Protein AF-E3LJN4-F1 (afdb_monomer_lite)

Secondary structure (DSSP, 8-state):
-PPPP-PPB--SEEEEEE--HHHHHHHHHTBPTTT--EEEEEESSTT-TTHHHHHHHHHTSHHHHH-SEEEEESPPPBPGGGGGGGTT-SEEEEEES---HHHHHHHHHHHTT-TT--EEEEEESSPPPHHHHHTTS---S---SSEEEEE-SSTTEEEEEEEETTEEEEEEEE--

InterPro domains:
  IPR002900 Domain of unknown function DUF38/FTH, Caenorhabditis species [PF01827] (6-139)

Structure (mmCIF, N/CA/C/O backbone):
data_AF-E3LJN4-F1
#
_entry.id   AF-E3LJN4-F1
#
loop_
_atom_site.group_PDB
_atom_site.id
_atom_site.type_symbol
_atom_site.label_atom_id
_atom_site.label_alt_id
_atom_site.label_comp_id
_atom_site.label_asym_id
_atom_site.label_entity_id
_atom_site.label_seq_id
_atom_site.pdbx_PDB_ins_code
_atom_site.Cartn_x
_atom_site.Cartn_y
_atom_site.Cartn_z
_atom_site.occupancy
_atom_site.B_iso_or_equiv
_atom_site.auth_seq_id
_atom_site.auth_comp_id
_atom_site.auth_asym_id
_atom_site.auth_atom_id
_atom_site.pdbx_PDB_model_num
ATOM 1 N N . MET A 1 1 ? -36.719 8.537 16.777 1.00 40.94 1 MET A N 1
ATOM 2 C CA . MET A 1 1 ? -35.728 7.707 16.064 1.00 40.94 1 MET A CA 1
ATOM 3 C C . MET A 1 1 ? -34.562 7.584 17.008 1.00 40.94 1 MET A C 1
ATOM 5 O O . MET A 1 1 ? -33.854 8.565 17.189 1.00 40.94 1 MET A O 1
ATOM 9 N N . ASP A 1 2 ? -34.443 6.446 17.679 1.00 43.78 2 ASP A N 1
ATOM 10 C CA . ASP A 1 2 ? -33.325 6.214 18.584 1.00 43.78 2 ASP A CA 1
ATOM 11 C C . ASP A 1 2 ? -32.078 5.972 17.736 1.00 43.78 2 ASP A C 1
ATOM 13 O O . ASP A 1 2 ? -32.036 5.057 16.912 1.00 43.78 2 ASP A O 1
ATOM 17 N N . SER A 1 3 ? -31.090 6.855 17.870 1.00 54.53 3 SER A N 1
ATOM 18 C CA . SER A 1 3 ? -29.772 6.657 17.282 1.00 54.53 3 SER A CA 1
ATOM 19 C C . SER A 1 3 ? -29.171 5.395 17.892 1.00 54.53 3 SER A C 1
ATOM 21 O O . SER A 1 3 ? -29.062 5.300 19.116 1.00 54.53 3 SER A O 1
ATOM 23 N N . PHE A 1 4 ? -28.774 4.431 17.059 1.00 51.59 4 PHE A N 1
ATOM 24 C CA . PHE A 1 4 ? -27.947 3.321 17.524 1.00 51.59 4 PHE A CA 1
ATOM 25 C C . PHE A 1 4 ? -26.726 3.886 18.264 1.00 51.59 4 PHE A C 1
ATOM 27 O O . PHE A 1 4 ? -26.166 4.883 17.797 1.00 51.59 4 PHE A O 1
ATOM 34 N N . PRO A 1 5 ? -26.313 3.293 19.399 1.00 56.28 5 PRO A N 1
ATOM 35 C CA . PRO A 1 5 ? -25.131 3.757 20.102 1.00 56.28 5 PRO A CA 1
ATOM 36 C C . PRO A 1 5 ? -23.945 3.737 19.140 1.00 56.28 5 PRO A C 1
ATOM 38 O O . PRO A 1 5 ? -23.740 2.769 18.401 1.00 56.28 5 PRO A O 1
ATOM 41 N N . GLU A 1 6 ? -23.196 4.833 19.136 1.00 71.25 6 GLU A N 1
ATOM 42 C CA . GLU A 1 6 ? -21.993 4.988 18.335 1.00 71.25 6 GLU A CA 1
ATOM 43 C C . GLU A 1 6 ? -20.914 4.075 18.933 1.00 71.25 6 GLU A C 1
ATOM 45 O O . GLU A 1 6 ? -20.142 4.461 19.806 1.00 71.25 6 GLU A O 1
ATOM 50 N N . PHE A 1 7 ? -20.930 2.800 18.549 1.00 79.38 7 PHE A N 1
ATOM 51 C CA . PHE A 1 7 ? -19.909 1.857 18.973 1.00 79.38 7 PHE A CA 1
ATOM 52 C C . PHE A 1 7 ? -18.681 2.030 18.085 1.00 79.38 7 PHE A C 1
ATOM 54 O O . PHE A 1 7 ? -18.787 2.143 16.859 1.00 79.38 7 PHE A O 1
ATOM 61 N N . LYS A 1 8 ? -17.507 2.034 18.712 1.00 89.38 8 LYS A N 1
ATOM 62 C CA . LYS A 1 8 ? -16.242 1.944 17.997 1.00 89.38 8 LYS A CA 1
ATOM 63 C C . LYS A 1 8 ? -15.737 0.508 18.010 1.00 89.38 8 LYS A C 1
ATOM 65 O O . LYS A 1 8 ? -15.927 -0.231 18.974 1.00 89.38 8 LYS A O 1
ATOM 70 N N . ILE A 1 9 ? -15.142 0.100 16.897 1.00 94.25 9 ILE A N 1
ATOM 71 C CA . ILE A 1 9 ? -14.548 -1.224 16.737 1.00 94.25 9 ILE A CA 1
ATOM 72 C C . ILE A 1 9 ? -13.088 -1.132 17.179 1.00 94.25 9 ILE A C 1
ATOM 74 O O . ILE A 1 9 ? -12.304 -0.404 16.571 1.00 94.25 9 ILE A O 1
ATOM 78 N N . HIS A 1 10 ? -12.726 -1.890 18.210 1.00 95.38 10 HIS A N 1
ATOM 79 C CA . HIS A 1 10 ? -11.348 -2.038 18.665 1.00 95.38 10 HIS A CA 1
ATOM 80 C C . HIS A 1 10 ? -10.755 -3.324 18.080 1.00 95.38 10 HIS A C 1
ATOM 82 O O . HIS A 1 10 ? -10.944 -4.413 18.627 1.00 95.38 10 HIS A O 1
ATOM 88 N N . ALA A 1 11 ? -10.097 -3.223 16.925 1.00 96.56 11 ALA A N 1
ATOM 89 C CA . ALA A 1 11 ? -9.461 -4.367 16.279 1.00 96.56 11 ALA A CA 1
ATOM 90 C C . ALA A 1 11 ? -8.337 -3.941 15.329 1.00 96.56 11 ALA A C 1
ATOM 92 O O . ALA A 1 11 ? -8.439 -2.940 14.626 1.00 96.56 11 ALA A O 1
ATOM 93 N N . GLU A 1 12 ? -7.290 -4.764 15.250 1.00 97.44 12 GLU A N 1
ATOM 94 C CA . GLU A 1 12 ? -6.093 -4.453 14.459 1.00 97.44 12 GLU A CA 1
ATOM 95 C C . GLU A 1 12 ? -6.194 -4.801 12.978 1.00 97.44 12 GLU A C 1
ATOM 97 O O . GLU A 1 12 ? -5.410 -4.319 12.155 1.00 97.44 12 GLU A O 1
ATOM 102 N N . ARG A 1 13 ? -7.145 -5.666 12.625 1.00 98.00 13 ARG A N 1
ATOM 103 C CA . ARG A 1 13 ? -7.252 -6.234 11.287 1.00 98.00 13 ARG A CA 1
ATOM 104 C C . ARG A 1 13 ? -8.689 -6.228 10.806 1.00 98.00 13 ARG A C 1
ATOM 106 O O . ARG A 1 13 ? -9.573 -6.774 11.461 1.00 98.00 13 ARG A O 1
ATOM 113 N N . LEU A 1 14 ? -8.875 -5.718 9.594 1.00 97.12 14 LEU A N 1
ATOM 114 C CA . LEU A 1 14 ? -10.126 -5.785 8.855 1.00 97.12 14 LEU A CA 1
ATOM 115 C C . LEU A 1 14 ? -9.940 -6.624 7.591 1.00 97.12 14 LEU A C 1
ATOM 117 O O . LEU A 1 14 ? -9.035 -6.380 6.793 1.00 97.12 14 LEU A O 1
ATOM 121 N N . VAL A 1 15 ? -10.847 -7.577 7.384 1.00 96.50 15 VAL A N 1
ATOM 122 C CA . VAL A 1 15 ? -11.034 -8.261 6.102 1.00 96.50 15 VAL A CA 1
ATOM 123 C C . VAL A 1 15 ? -12.435 -7.938 5.610 1.00 96.50 15 VAL A C 1
ATOM 125 O O . VAL A 1 15 ? -13.414 -8.315 6.251 1.00 96.50 15 VAL A O 1
ATOM 128 N N . LEU A 1 16 ? -12.534 -7.232 4.486 1.00 93.31 16 LEU A N 1
ATOM 129 C CA . LEU A 1 16 ? -13.801 -6.716 3.980 1.00 93.31 16 LEU A CA 1
ATOM 130 C C . LEU A 1 16 ? -14.031 -7.133 2.529 1.00 93.31 16 LEU A C 1
ATOM 132 O O . LEU A 1 16 ? -13.213 -6.868 1.646 1.00 93.31 16 LEU A O 1
ATOM 136 N N . LEU A 1 17 ? -15.186 -7.752 2.281 1.00 91.69 17 LEU A N 1
ATOM 137 C CA . LEU A 1 17 ? -15.723 -7.922 0.937 1.00 91.69 17 LEU A CA 1
ATOM 138 C C . LEU A 1 17 ? -16.480 -6.649 0.547 1.00 91.69 17 LEU A C 1
ATOM 140 O O . LEU A 1 17 ? -17.597 -6.418 1.003 1.00 91.69 17 LEU A O 1
ATOM 144 N N . VAL A 1 18 ? -15.868 -5.840 -0.306 1.00 89.12 18 VAL A N 1
ATOM 145 C CA . VAL A 1 18 ? -16.395 -4.555 -0.766 1.00 89.12 18 VAL A CA 1
ATOM 146 C C . VAL A 1 18 ? -17.482 -4.794 -1.810 1.00 89.12 18 VAL A C 1
ATOM 148 O O . VAL A 1 18 ? -17.213 -5.345 -2.880 1.00 89.12 18 VAL A O 1
ATOM 151 N N . ARG A 1 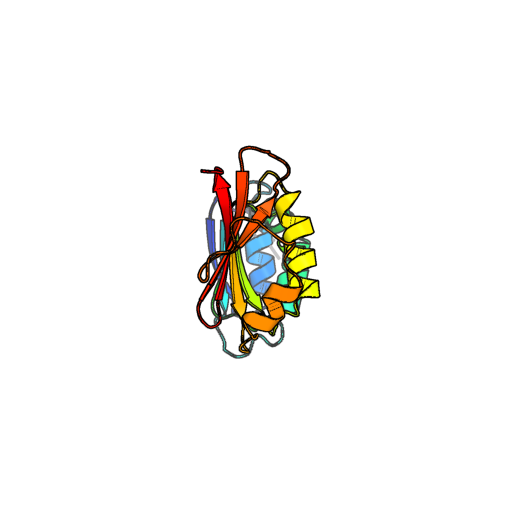19 ? -18.712 -4.376 -1.498 1.00 84.38 19 ARG A N 1
ATOM 152 C CA . ARG A 1 19 ? -19.876 -4.466 -2.399 1.00 84.38 19 ARG A CA 1
ATOM 153 C C . ARG A 1 19 ? -20.327 -3.101 -2.905 1.00 84.38 19 ARG A C 1
ATOM 155 O O . ARG A 1 19 ? -20.668 -2.977 -4.077 1.00 84.38 19 ARG A O 1
ATOM 162 N N . ASP A 1 20 ? -20.262 -2.093 -2.047 1.00 85.62 20 ASP A N 1
ATOM 163 C CA . ASP A 1 20 ? -20.605 -0.707 -2.345 1.00 85.62 20 ASP A CA 1
ATOM 164 C C . ASP A 1 20 ? -19.670 0.261 -1.604 1.00 85.62 20 ASP A C 1
ATOM 166 O O . ASP A 1 20 ? -18.996 -0.105 -0.636 1.00 85.62 20 ASP A O 1
ATOM 170 N N . LEU A 1 21 ? -19.597 1.491 -2.113 1.00 86.44 21 LEU A N 1
ATOM 171 C CA . LEU A 1 21 ? -18.707 2.540 -1.621 1.00 86.44 21 LEU A CA 1
ATOM 172 C C . LEU A 1 21 ? -19.075 2.971 -0.195 1.00 86.44 21 LEU A C 1
ATOM 174 O O . LEU A 1 21 ? -18.220 2.960 0.687 1.00 86.44 21 LEU A O 1
ATOM 178 N N . GLU A 1 22 ? -20.336 3.347 0.010 1.00 87.94 22 GLU A N 1
ATOM 179 C CA . GLU A 1 22 ? -20.811 4.014 1.226 1.00 87.94 22 GLU A CA 1
ATOM 180 C C . GLU A 1 22 ? -20.686 3.106 2.446 1.00 87.94 22 GLU A C 1
ATOM 182 O O . GLU A 1 22 ? -20.053 3.484 3.431 1.00 87.94 22 GLU A O 1
ATOM 187 N N . THR A 1 23 ? -21.177 1.869 2.349 1.00 89.12 23 THR A N 1
ATOM 188 C CA . THR A 1 23 ? -21.093 0.888 3.437 1.00 89.12 23 THR A CA 1
ATOM 189 C C . THR A 1 23 ? -19.643 0.543 3.753 1.00 89.12 23 THR A C 1
ATOM 191 O O . THR A 1 23 ? -19.281 0.383 4.914 1.00 89.12 23 THR A O 1
ATOM 194 N N . SER A 1 24 ? -18.778 0.449 2.739 1.00 90.38 24 SER A N 1
ATOM 195 C CA . SER A 1 24 ? -17.368 0.112 2.968 1.00 90.38 24 SER A CA 1
ATOM 196 C C . SER A 1 24 ? -16.624 1.229 3.698 1.00 90.38 24 SER A C 1
ATOM 198 O O . SER A 1 24 ? -15.821 0.947 4.586 1.00 90.38 24 SER A O 1
ATOM 200 N N . VAL A 1 25 ? -16.899 2.489 3.349 1.00 91.81 25 VAL A N 1
ATOM 201 C CA . VAL A 1 25 ? -16.336 3.654 4.045 1.00 91.81 25 VAL A CA 1
ATOM 202 C C . VAL A 1 25 ? -16.884 3.748 5.471 1.00 91.81 25 VAL A C 1
ATOM 204 O O . VAL A 1 25 ? -16.100 3.965 6.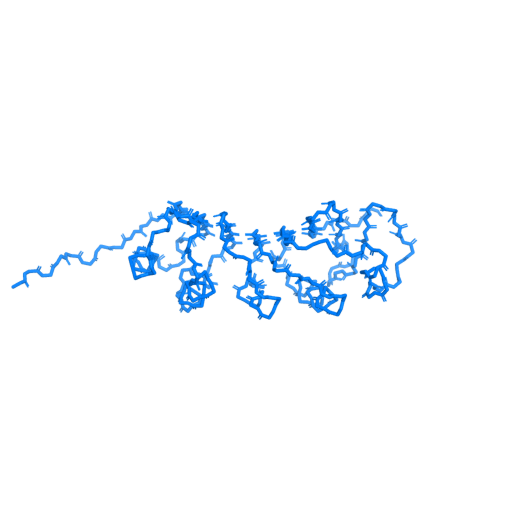392 1.00 91.81 25 VAL A O 1
ATOM 207 N N . ASP A 1 26 ? -18.187 3.521 5.671 1.00 92.25 26 ASP A N 1
ATOM 208 C CA . ASP A 1 26 ? -18.817 3.505 6.999 1.00 92.25 26 ASP A CA 1
ATOM 209 C C . ASP A 1 26 ? -18.228 2.413 7.907 1.00 92.25 26 ASP A C 1
ATOM 211 O O . ASP A 1 26 ? -17.891 2.662 9.060 1.00 92.25 26 ASP A O 1
ATOM 215 N N . VAL A 1 27 ? -18.020 1.201 7.385 1.00 93.06 27 VAL A N 1
ATOM 216 C CA . VAL A 1 27 ? -17.403 0.113 8.158 1.00 93.06 27 VAL A CA 1
ATOM 217 C C . VAL A 1 27 ? -15.987 0.480 8.601 1.00 93.06 27 VAL A C 1
ATOM 219 O O . VAL A 1 27 ? -15.638 0.248 9.757 1.00 93.06 27 VAL A O 1
ATOM 222 N N . VAL A 1 28 ? -15.172 1.058 7.713 1.00 94.00 28 VAL A N 1
ATOM 223 C CA . VAL A 1 28 ? -13.795 1.451 8.051 1.00 94.00 28 VAL A CA 1
ATOM 224 C C . VAL A 1 28 ? -13.782 2.588 9.078 1.00 94.00 28 VAL A C 1
ATOM 226 O O . VAL A 1 28 ? -13.019 2.523 10.037 1.00 94.00 28 VAL A O 1
ATOM 229 N N . SER A 1 29 ? -14.650 3.595 8.943 1.00 93.00 29 SER A N 1
ATOM 230 C CA . SER A 1 29 ? -14.677 4.766 9.837 1.00 93.00 29 SER A CA 1
ATOM 231 C C . SER A 1 29 ? -15.147 4.456 11.268 1.00 93.00 29 SER A C 1
ATOM 233 O O . SER A 1 29 ? -14.887 5.228 12.199 1.00 93.00 29 SER A O 1
ATOM 235 N N . ARG A 1 30 ? -15.809 3.310 11.476 1.00 93.69 30 ARG A N 1
ATOM 236 C CA . ARG A 1 30 ? -16.228 2.827 12.802 1.00 93.69 30 ARG A CA 1
ATOM 237 C C . ARG A 1 30 ? -15.085 2.281 13.653 1.00 93.69 30 ARG A C 1
ATOM 239 O O . ARG A 1 30 ? -15.278 2.109 14.854 1.00 93.69 30 ARG A O 1
ATOM 246 N N . PHE A 1 31 ? -13.910 2.016 13.087 1.00 95.44 31 PHE A N 1
ATOM 247 C CA . PHE A 1 31 ? -12.762 1.586 13.886 1.00 95.44 31 PHE A CA 1
ATOM 248 C C . PHE A 1 31 ? -12.229 2.733 14.743 1.00 95.44 31 PHE A C 1
ATOM 250 O O . PHE A 1 31 ? -12.215 3.893 14.326 1.00 95.44 31 PHE A O 1
ATOM 257 N N . GLU A 1 32 ? -11.762 2.415 15.946 1.00 94.50 32 GLU A N 1
ATOM 258 C CA . GLU A 1 32 ? -11.022 3.373 16.764 1.00 94.50 32 GLU A CA 1
ATOM 259 C C . GLU A 1 32 ? -9.754 3.817 16.024 1.00 94.50 32 GLU A C 1
ATOM 261 O O . GLU A 1 32 ? -9.019 2.995 15.464 1.00 94.50 32 GLU A O 1
ATOM 266 N N . SER A 1 33 ? -9.499 5.125 16.004 1.00 92.06 33 SER A N 1
ATOM 267 C CA . SER A 1 33 ? -8.311 5.680 15.353 1.00 92.06 33 SER A CA 1
ATOM 268 C C . SER A 1 33 ? -7.042 5.094 15.981 1.00 92.06 33 SER A C 1
ATOM 270 O O . SER A 1 33 ? -6.950 4.967 17.200 1.00 92.06 33 SER A O 1
ATOM 272 N N . GLY A 1 34 ? -6.085 4.691 15.146 1.00 92.06 34 GLY A N 1
ATOM 273 C CA . GLY A 1 34 ? -4.826 4.082 15.585 1.00 92.06 34 GLY A CA 1
ATOM 274 C C . GLY A 1 34 ? -4.909 2.610 15.995 1.00 92.06 34 GLY A C 1
ATOM 275 O O . GLY A 1 34 ? -3.877 2.030 16.307 1.00 92.06 34 GLY A O 1
ATOM 276 N N . THR A 1 35 ? -6.089 1.983 15.974 1.00 95.38 35 THR A N 1
ATOM 277 C CA . THR A 1 35 ? -6.194 0.538 16.250 1.00 95.38 35 THR A CA 1
ATOM 278 C C . THR A 1 35 ? -6.061 -0.298 14.989 1.00 95.38 35 THR A C 1
ATOM 280 O O . THR A 1 35 ? -5.413 -1.336 15.021 1.00 95.38 35 THR A O 1
ATOM 283 N N . LEU A 1 36 ? -6.632 0.150 13.865 1.00 96.88 36 LEU A N 1
ATOM 284 C CA . LEU A 1 36 ? -6.652 -0.607 12.616 1.00 96.88 36 LEU A CA 1
ATOM 285 C C . LEU A 1 36 ? -5.313 -0.504 11.870 1.00 96.88 36 LEU A C 1
ATOM 287 O O . LEU A 1 36 ? -5.070 0.448 11.135 1.00 96.88 36 LEU A O 1
ATOM 291 N N . HIS A 1 37 ? -4.471 -1.526 12.004 1.00 97.44 37 HIS A N 1
ATOM 292 C CA . HIS A 1 37 ? -3.155 -1.584 11.362 1.00 97.44 37 HIS A CA 1
ATOM 293 C C . HIS A 1 37 ? -3.193 -2.214 9.963 1.00 97.44 37 HIS A C 1
ATOM 295 O O . HIS A 1 37 ? -2.381 -1.874 9.102 1.00 97.44 37 HIS A O 1
ATOM 301 N N . SER A 1 38 ? -4.105 -3.167 9.733 1.00 98.19 38 SER A N 1
ATOM 302 C CA . SER A 1 38 ? -4.123 -3.998 8.523 1.00 98.19 38 SER A CA 1
ATOM 303 C C . SER A 1 38 ? -5.485 -4.044 7.837 1.00 98.19 38 SER A C 1
ATOM 305 O O . SER A 1 38 ? -6.458 -4.546 8.406 1.00 98.19 38 SER A O 1
ATOM 307 N N . LEU A 1 39 ? -5.531 -3.624 6.569 1.00 97.56 39 LEU A N 1
ATOM 308 C CA . LEU A 1 39 ? -6.736 -3.659 5.740 1.00 97.56 39 LEU A CA 1
ATOM 309 C C . LEU A 1 39 ? -6.585 -4.644 4.576 1.00 97.56 39 LEU A C 1
ATOM 311 O O . LEU A 1 39 ? -5.724 -4.497 3.708 1.00 97.56 39 LEU A O 1
ATOM 315 N N . TYR A 1 40 ? -7.484 -5.623 4.519 1.00 96.81 40 TYR A N 1
ATOM 316 C CA . TYR A 1 40 ? -7.621 -6.560 3.408 1.00 96.81 40 TYR A CA 1
ATOM 317 C C . TYR A 1 40 ? -8.956 -6.306 2.726 1.00 96.81 40 TYR A C 1
ATOM 319 O O . TYR A 1 40 ? -10.007 -6.730 3.209 1.00 96.81 40 TYR A O 1
ATOM 327 N N . LEU A 1 41 ? -8.921 -5.610 1.596 1.00 94.19 41 LEU A N 1
ATOM 328 C CA . LEU A 1 41 ? -10.121 -5.263 0.850 1.00 94.19 41 LEU A CA 1
ATOM 329 C C . LEU A 1 41 ? -10.212 -6.172 -0.367 1.00 94.19 41 LEU A C 1
ATOM 331 O O . LEU A 1 41 ? -9.310 -6.205 -1.205 1.00 94.19 41 LEU A O 1
ATOM 335 N N . ARG A 1 42 ? -11.315 -6.907 -0.486 1.00 91.19 42 ARG A N 1
ATOM 336 C CA . ARG A 1 42 ? -11.604 -7.748 -1.647 1.00 91.19 42 ARG A CA 1
ATOM 337 C C . ARG A 1 42 ? -12.788 -7.185 -2.410 1.00 91.19 42 ARG A C 1
ATOM 339 O O . ARG A 1 42 ? -13.851 -7.011 -1.827 1.00 91.19 42 ARG A O 1
ATOM 346 N N . SER A 1 43 ? -12.630 -6.955 -3.709 1.00 86.44 43 SER A N 1
ATOM 347 C CA . SER A 1 43 ? -13.759 -6.584 -4.563 1.00 86.44 43 SER A CA 1
ATOM 348 C C . SER A 1 43 ? -14.748 -7.747 -4.658 1.00 86.44 43 SER A C 1
ATOM 350 O O . SER A 1 43 ? -14.359 -8.869 -4.997 1.00 86.44 43 SER A O 1
ATOM 352 N N . GLY A 1 44 ? -16.018 -7.492 -4.337 1.00 74.81 44 GLY A N 1
ATOM 353 C CA . GLY A 1 44 ? -17.112 -8.460 -4.437 1.00 74.81 44 GLY A CA 1
ATOM 354 C C . GLY A 1 44 ? -17.808 -8.494 -5.797 1.00 74.81 44 GLY A C 1
ATOM 355 O O . GLY A 1 44 ? -18.627 -9.382 -6.021 1.00 74.81 44 GLY A O 1
ATOM 356 N N . SER A 1 45 ? -17.489 -7.568 -6.703 1.00 65.88 45 SER A N 1
ATOM 357 C CA . SER A 1 45 ? -17.995 -7.561 -8.078 1.00 65.88 45 SER A CA 1
ATOM 358 C C . SER A 1 45 ? -16.880 -7.244 -9.078 1.00 65.88 45 SER A C 1
ATOM 360 O O . SER A 1 45 ? -15.898 -6.572 -8.756 1.00 65.88 45 SER A O 1
ATOM 362 N N . GLU A 1 46 ? -17.042 -7.708 -10.318 1.00 56.06 46 GLU A N 1
ATOM 363 C CA . GLU A 1 46 ? -16.162 -7.352 -11.445 1.00 56.06 46 GLU A CA 1
ATOM 364 C C . GLU A 1 46 ? -16.281 -5.858 -11.823 1.00 56.06 46 GLU A C 1
ATOM 366 O O . GLU A 1 46 ? -15.424 -5.309 -12.516 1.00 56.06 46 GLU A O 1
ATOM 371 N N . TYR A 1 47 ? -17.309 -5.178 -11.299 1.00 52.12 47 TYR A N 1
ATOM 372 C CA . TYR A 1 47 ? -17.784 -3.862 -11.721 1.00 52.12 47 TYR A CA 1
ATOM 373 C C . TYR A 1 47 ? -17.599 -2.757 -10.684 1.00 52.12 47 TYR A C 1
ATOM 375 O O . TYR A 1 47 ? -18.350 -1.779 -10.696 1.00 52.12 47 TYR A O 1
ATOM 383 N N . ILE A 1 48 ? -16.587 -2.815 -9.816 1.00 57.12 48 ILE A N 1
ATOM 384 C CA . ILE A 1 48 ? -16.211 -1.585 -9.111 1.00 57.12 48 ILE A CA 1
ATOM 385 C C . ILE A 1 48 ? -15.462 -0.676 -10.104 1.00 57.12 48 ILE A C 1
ATOM 387 O O . ILE A 1 48 ? -14.267 -0.431 -9.987 1.00 57.12 48 ILE A O 1
ATOM 391 N N . ALA A 1 49 ? -16.205 -0.075 -11.043 1.00 57.41 49 ALA A N 1
ATOM 392 C CA . ALA A 1 49 ? -15.805 1.105 -11.821 1.00 57.41 49 ALA A CA 1
ATOM 393 C C . ALA A 1 49 ? -15.432 2.305 -10.917 1.00 57.41 49 ALA A C 1
ATOM 395 O O . ALA A 1 49 ? -15.043 3.371 -11.383 1.00 57.41 49 ALA A O 1
ATOM 396 N N . GLN A 1 50 ? -15.561 2.129 -9.602 1.00 70.00 50 GLN A N 1
ATOM 397 C CA . GLN A 1 50 ? -15.308 3.090 -8.546 1.00 70.00 50 GLN A CA 1
ATOM 398 C C . GLN A 1 50 ? -14.123 2.692 -7.648 1.00 70.00 50 GLN A C 1
ATOM 400 O O . GLN A 1 50 ? -13.992 3.261 -6.573 1.00 70.00 50 GLN A O 1
ATOM 405 N N . SER A 1 51 ? -13.260 1.736 -8.035 1.00 77.56 51 SER A N 1
ATOM 406 C CA . SER A 1 51 ? -12.129 1.302 -7.192 1.00 77.56 51 SER A CA 1
ATOM 407 C C . SER A 1 51 ? -11.268 2.490 -6.761 1.00 77.56 51 SER A C 1
ATOM 409 O O . SER A 1 51 ? -10.987 2.648 -5.577 1.00 77.56 51 SER A O 1
ATOM 411 N N . THR A 1 52 ? -10.949 3.384 -7.700 1.00 85.25 52 THR A N 1
ATOM 412 C CA . THR A 1 52 ? -10.234 4.634 -7.420 1.00 85.25 52 THR A CA 1
ATOM 413 C C . THR A 1 52 ? -11.017 5.554 -6.485 1.00 85.25 52 THR A C 1
ATOM 415 O O . THR A 1 52 ? -10.428 6.085 -5.554 1.00 85.25 52 THR A O 1
ATOM 418 N N . LYS A 1 53 ? -12.339 5.700 -6.668 1.00 88.31 53 LYS A N 1
ATOM 419 C CA . LYS A 1 53 ? -13.175 6.524 -5.777 1.00 88.31 53 LYS A CA 1
ATOM 420 C C . LYS A 1 53 ? -13.206 5.967 -4.357 1.00 88.31 53 LYS A C 1
ATOM 422 O O . LYS A 1 53 ? -13.128 6.742 -3.414 1.00 88.31 53 LYS A O 1
ATOM 427 N N . LEU A 1 54 ? -13.297 4.648 -4.186 1.00 89.12 54 LEU A N 1
ATOM 428 C CA . LEU A 1 54 ? -13.233 4.030 -2.861 1.00 89.12 54 LEU A CA 1
ATOM 429 C C . LEU A 1 54 ? -11.901 4.321 -2.189 1.00 89.12 54 LEU A C 1
ATOM 431 O O . LEU A 1 54 ? -11.896 4.761 -1.047 1.00 89.12 54 LEU A O 1
ATOM 435 N N . ILE A 1 55 ? -10.790 4.105 -2.892 1.00 92.12 55 ILE A N 1
ATOM 436 C CA . ILE A 1 55 ? -9.460 4.363 -2.336 1.00 92.12 55 ILE A CA 1
ATOM 437 C C . ILE A 1 55 ? -9.314 5.844 -1.985 1.00 92.12 55 ILE A C 1
ATOM 439 O O . ILE A 1 55 ? -8.835 6.156 -0.905 1.00 92.12 55 ILE A O 1
ATOM 443 N N . GLU A 1 56 ? -9.791 6.751 -2.838 1.00 93.00 56 GLU A N 1
ATOM 444 C CA . GLU A 1 56 ? -9.807 8.186 -2.557 1.00 93.00 56 GLU A CA 1
ATOM 445 C C . GLU A 1 56 ? -10.576 8.501 -1.264 1.00 93.00 56 GLU A C 1
ATOM 447 O O . GLU A 1 56 ? -10.036 9.168 -0.383 1.00 93.00 56 GLU A O 1
ATOM 452 N N . HIS A 1 57 ? -11.793 7.972 -1.096 1.00 93.44 57 HIS A N 1
ATOM 453 C CA . HIS A 1 57 ? -12.590 8.195 0.117 1.00 93.44 57 HIS A CA 1
ATOM 454 C C . HIS A 1 57 ? -11.920 7.597 1.355 1.00 93.44 57 HIS A C 1
ATOM 456 O O . HIS A 1 57 ? -11.792 8.275 2.373 1.00 93.44 57 HIS A O 1
ATOM 462 N N . LEU A 1 58 ? -11.441 6.356 1.259 1.00 94.44 58 LEU A N 1
ATOM 463 C CA . LEU A 1 58 ? -10.749 5.692 2.356 1.00 94.44 58 LEU A CA 1
ATOM 464 C C . LEU A 1 58 ? -9.458 6.424 2.729 1.00 94.44 58 LEU A C 1
ATOM 466 O O . LEU A 1 58 ? -9.199 6.586 3.917 1.00 94.44 58 LEU A O 1
ATOM 470 N N . SER A 1 59 ? -8.707 6.952 1.758 1.00 94.81 59 SER A N 1
ATOM 471 C CA . SER A 1 59 ? -7.454 7.682 1.997 1.00 94.81 59 SER A CA 1
ATOM 472 C C . SER A 1 59 ? -7.617 8.942 2.851 1.00 94.81 59 SER A C 1
ATOM 474 O O . SER A 1 59 ? -6.654 9.413 3.457 1.00 94.81 59 SER A O 1
ATOM 476 N N . ASN A 1 60 ? -8.842 9.466 2.953 1.00 94.50 60 ASN A N 1
ATOM 477 C CA . ASN A 1 60 ? -9.156 10.612 3.798 1.00 94.50 60 ASN A CA 1
ATOM 478 C C . ASN A 1 60 ? -9.454 10.232 5.257 1.00 94.50 60 ASN A C 1
ATOM 480 O O . ASN A 1 60 ? -9.436 11.118 6.113 1.00 94.50 60 ASN A O 1
ATOM 484 N N . THR A 1 61 ? -9.677 8.950 5.556 1.00 94.38 61 THR A N 1
ATOM 485 C CA . THR A 1 61 ? -9.944 8.456 6.916 1.00 94.38 61 THR A CA 1
ATOM 486 C C . THR A 1 61 ? -8.670 8.380 7.756 1.00 94.38 61 THR A C 1
ATOM 488 O O . THR A 1 61 ? -7.579 8.142 7.231 1.00 94.38 61 THR A O 1
ATOM 491 N N . ASP A 1 62 ? -8.801 8.536 9.073 1.00 95.88 62 ASP A N 1
ATOM 492 C CA . ASP A 1 62 ? -7.669 8.355 9.991 1.00 95.88 62 ASP A CA 1
ATOM 493 C C . ASP A 1 62 ? -7.191 6.901 9.999 1.00 95.88 62 ASP A C 1
ATOM 495 O O . ASP A 1 62 ? -5.993 6.638 10.057 1.00 95.88 62 ASP A O 1
ATOM 499 N N . GLN A 1 63 ? -8.119 5.954 9.850 1.00 96.12 63 GLN A N 1
ATOM 500 C CA . GLN A 1 63 ? -7.824 4.526 9.802 1.00 96.12 63 GLN A CA 1
ATOM 501 C C . GLN A 1 63 ? -6.903 4.173 8.635 1.00 96.12 63 GLN A C 1
ATOM 503 O O . GLN A 1 63 ? -5.981 3.386 8.803 1.00 96.12 63 GLN A O 1
ATOM 508 N N . TRP A 1 64 ? -7.106 4.771 7.458 1.00 96.31 64 TRP A N 1
ATOM 509 C CA . TRP A 1 64 ? -6.199 4.566 6.329 1.00 96.31 64 TRP A CA 1
ATOM 510 C C . TRP A 1 64 ? -4.838 5.221 6.555 1.00 96.31 64 TRP A C 1
ATOM 512 O O . TRP A 1 64 ? -3.811 4.610 6.270 1.00 96.31 64 TRP A O 1
ATOM 522 N N . LYS A 1 65 ? -4.816 6.464 7.052 1.00 96.31 65 LYS A N 1
ATOM 523 C CA . LYS A 1 65 ? -3.577 7.237 7.259 1.00 96.31 65 LYS A CA 1
ATOM 524 C C . LYS A 1 65 ? -2.666 6.629 8.326 1.00 96.31 65 LYS A C 1
ATOM 526 O O . LYS A 1 65 ? -1.456 6.807 8.244 1.00 96.31 65 LYS A O 1
ATOM 531 N N . LEU A 1 66 ? -3.243 5.943 9.312 1.00 96.62 66 LEU A N 1
ATOM 532 C CA . LEU A 1 66 ? -2.519 5.281 10.400 1.00 96.62 66 LEU A CA 1
ATOM 533 C C . LEU A 1 66 ? -2.259 3.792 10.137 1.00 96.62 66 LEU A C 1
ATOM 535 O O . LEU A 1 66 ? -1.492 3.173 10.873 1.00 96.62 66 LEU A O 1
ATOM 539 N N . ALA A 1 67 ? -2.872 3.209 9.102 1.00 97.44 67 ALA A N 1
ATOM 540 C CA . ALA A 1 67 ? -2.591 1.836 8.713 1.00 97.44 67 ALA A CA 1
ATOM 541 C C . ALA A 1 67 ? -1.131 1.677 8.275 1.00 97.44 67 ALA A C 1
ATOM 543 O O . ALA A 1 67 ? -0.524 2.591 7.719 1.00 97.44 67 ALA A O 1
ATOM 544 N N . THR A 1 68 ? -0.594 0.476 8.468 1.00 98.19 68 THR A N 1
ATOM 545 C CA . THR A 1 68 ? 0.754 0.101 8.016 1.00 98.19 68 THR A CA 1
ATOM 546 C C . THR A 1 68 ? 0.712 -0.932 6.893 1.00 98.19 68 THR A C 1
ATOM 548 O O . THR A 1 68 ? 1.677 -1.060 6.139 1.00 98.19 68 THR A O 1
ATOM 551 N N . TYR A 1 69 ? -0.415 -1.639 6.745 1.00 98.56 69 TYR A N 1
ATOM 552 C CA . TYR A 1 69 ? -0.614 -2.689 5.752 1.00 98.56 69 TYR A CA 1
ATOM 553 C C . TYR A 1 69 ? -1.930 -2.515 4.987 1.00 98.56 69 TYR A C 1
ATOM 555 O O . TYR A 1 69 ? -3.006 -2.482 5.593 1.00 98.56 69 TYR A O 1
ATOM 563 N N . ILE A 1 70 ? -1.868 -2.521 3.649 1.00 98.06 70 ILE A N 1
ATOM 564 C CA . ILE A 1 70 ? -3.065 -2.557 2.789 1.00 98.06 70 ILE A CA 1
ATOM 565 C C . ILE A 1 70 ? -2.914 -3.554 1.637 1.00 98.06 70 ILE A C 1
ATOM 567 O O . ILE A 1 70 ? -1.957 -3.518 0.868 1.00 98.06 70 ILE A O 1
ATOM 571 N N . ASN A 1 71 ? -3.918 -4.411 1.451 1.00 97.12 71 ASN A N 1
ATOM 572 C CA . ASN A 1 71 ? -3.977 -5.366 0.347 1.00 97.12 71 ASN A CA 1
ATOM 573 C C . ASN A 1 71 ? -5.303 -5.256 -0.409 1.00 97.12 71 ASN A C 1
ATOM 575 O O . ASN A 1 71 ? -6.368 -5.558 0.137 1.00 97.12 71 ASN A O 1
ATOM 579 N N . LEU A 1 72 ? -5.220 -4.847 -1.676 1.00 93.94 72 LEU A N 1
ATOM 580 C CA . LEU A 1 72 ? -6.357 -4.728 -2.582 1.00 93.94 72 LEU A CA 1
ATOM 581 C C . LEU A 1 72 ? -6.451 -5.961 -3.488 1.00 93.94 72 LEU A C 1
ATOM 583 O O . LEU A 1 72 ? -5.666 -6.158 -4.418 1.00 93.94 72 LEU A O 1
ATOM 587 N N . ILE A 1 73 ? -7.456 -6.798 -3.238 1.00 90.00 73 ILE A N 1
ATOM 588 C CA . ILE A 1 73 ? -7.653 -8.085 -3.909 1.00 90.00 73 ILE A CA 1
ATOM 589 C C . ILE A 1 73 ? -8.800 -7.983 -4.914 1.00 90.00 73 ILE A C 1
ATOM 591 O O . ILE A 1 73 ? -9.919 -7.622 -4.559 1.00 90.00 73 ILE A O 1
ATOM 595 N N . ALA A 1 74 ? -8.535 -8.368 -6.165 1.00 87.19 74 ALA A N 1
ATOM 596 C CA . ALA A 1 74 ? -9.514 -8.347 -7.260 1.00 87.19 74 ALA A CA 1
ATOM 597 C C . ALA A 1 74 ? -10.106 -6.952 -7.567 1.00 87.19 74 ALA A C 1
ATOM 599 O O . ALA A 1 74 ? -11.178 -6.849 -8.151 1.00 87.19 74 ALA A O 1
ATOM 600 N N . PHE A 1 75 ? -9.404 -5.880 -7.192 1.00 87.56 75 PHE A N 1
ATOM 601 C CA . PHE A 1 75 ? -9.763 -4.508 -7.553 1.00 87.56 75 PHE A CA 1
ATOM 602 C C . PHE A 1 75 ? -9.432 -4.203 -9.013 1.00 87.56 75 PHE A C 1
ATOM 604 O O . PHE A 1 75 ? -8.474 -4.761 -9.563 1.00 87.56 75 PHE A O 1
ATOM 611 N N . GLN A 1 76 ? -10.185 -3.273 -9.609 1.00 87.94 76 GLN A N 1
ATOM 612 C CA . GLN A 1 76 ? -9.806 -2.710 -10.899 1.00 87.94 76 GLN A CA 1
ATOM 613 C C . GLN A 1 76 ? -8.440 -2.015 -10.781 1.00 87.94 76 GLN A C 1
ATOM 615 O O . GLN A 1 76 ? -8.117 -1.467 -9.720 1.00 87.94 76 GLN A O 1
ATOM 620 N N . PRO A 1 77 ? -7.615 -2.054 -11.836 1.00 89.56 77 PRO A N 1
ATOM 621 C CA . PRO A 1 77 ? -6.285 -1.472 -11.785 1.00 89.56 77 PRO A CA 1
ATOM 622 C C . PRO A 1 77 ? -6.343 0.049 -11.591 1.00 89.56 77 PRO A C 1
ATOM 624 O O . PRO A 1 77 ? -7.077 0.732 -12.303 1.00 89.56 77 PRO A O 1
ATOM 627 N N . ILE A 1 78 ? -5.553 0.586 -10.657 1.00 90.75 78 ILE A N 1
ATOM 628 C CA . ILE A 1 78 ? -5.446 2.038 -10.441 1.00 90.75 78 ILE A CA 1
ATOM 629 C C . ILE A 1 78 ? -4.405 2.656 -11.379 1.00 90.75 78 ILE A C 1
ATOM 631 O O . ILE A 1 78 ? -3.593 1.954 -11.998 1.00 90.75 78 ILE A O 1
ATOM 635 N N . ARG A 1 79 ? -4.418 3.986 -11.492 1.00 91.12 79 ARG A N 1
ATOM 636 C CA . ARG A 1 79 ? -3.398 4.715 -12.253 1.00 91.12 79 ARG A CA 1
ATOM 637 C C . ARG A 1 79 ? -2.144 4.885 -11.391 1.00 91.12 79 ARG A C 1
ATOM 639 O O . ARG A 1 79 ? -2.267 5.013 -10.176 1.00 91.12 79 ARG A O 1
ATOM 646 N N . PRO A 1 80 ? -0.948 4.993 -11.985 1.00 90.06 80 PRO A N 1
ATOM 647 C CA . PRO A 1 80 ? 0.277 5.267 -11.228 1.00 90.06 80 PRO A CA 1
ATOM 648 C C . PRO A 1 80 ? 0.201 6.514 -10.341 1.00 90.06 80 PRO A C 1
ATOM 650 O O . PRO A 1 80 ? 0.679 6.494 -9.214 1.00 90.06 80 PRO A O 1
ATOM 653 N N . ALA A 1 81 ? -0.472 7.576 -10.799 1.00 90.88 81 ALA A N 1
ATOM 654 C CA . ALA A 1 81 ? -0.672 8.801 -10.017 1.00 90.88 81 ALA A CA 1
ATOM 655 C C . ALA A 1 81 ? -1.452 8.587 -8.701 1.00 90.88 81 ALA A C 1
ATOM 657 O O . ALA A 1 81 ? -1.364 9.413 -7.790 1.00 90.88 81 ALA A O 1
ATOM 658 N N . ASP A 1 82 ? -2.201 7.487 -8.599 1.00 92.62 82 ASP A N 1
ATOM 659 C CA . ASP A 1 82 ? -3.002 7.118 -7.433 1.00 92.62 82 ASP A CA 1
ATOM 660 C C . ASP A 1 82 ? -2.163 6.328 -6.392 1.00 92.62 82 ASP A C 1
ATOM 662 O O . ASP A 1 82 ? -2.593 6.156 -5.252 1.00 92.62 82 ASP A O 1
ATOM 666 N N . LEU A 1 83 ? -0.926 5.910 -6.722 1.00 93.62 83 LEU A N 1
ATOM 667 C CA . LEU A 1 83 ? -0.010 5.235 -5.781 1.00 93.62 83 LEU A CA 1
ATOM 668 C C . LEU A 1 83 ? 0.364 6.096 -4.573 1.00 93.62 83 LEU A C 1
ATOM 670 O O . LEU A 1 83 ? 0.689 5.562 -3.515 1.00 93.62 83 LEU A O 1
ATOM 674 N N . LYS A 1 84 ? 0.263 7.422 -4.704 1.00 94.25 84 LYS A N 1
ATOM 675 C CA . LYS A 1 84 ? 0.528 8.371 -3.616 1.00 94.25 84 LYS A CA 1
ATOM 676 C C . LYS A 1 84 ? -0.268 8.090 -2.341 1.00 94.25 84 LYS A C 1
ATOM 678 O O . LYS A 1 84 ? 0.193 8.432 -1.260 1.00 94.25 84 LYS A O 1
ATOM 683 N N . TRP A 1 85 ? -1.428 7.444 -2.458 1.00 95.69 85 TRP A N 1
ATOM 684 C CA . TRP A 1 85 ? -2.261 7.058 -1.318 1.00 95.69 85 TRP A CA 1
ATOM 685 C C . TRP A 1 85 ? -1.697 5.895 -0.493 1.00 95.69 85 TRP A C 1
ATOM 687 O O . TRP A 1 85 ? -2.258 5.582 0.551 1.00 95.69 85 TRP A O 1
ATOM 697 N N . PHE A 1 86 ? -0.619 5.254 -0.949 1.00 96.75 86 PHE A N 1
ATOM 698 C CA . PHE A 1 86 ? -0.012 4.081 -0.316 1.00 96.75 86 PHE A CA 1
ATOM 699 C C . PHE A 1 86 ? 1.414 4.343 0.182 1.00 96.75 86 PHE A C 1
ATOM 701 O O . PHE A 1 86 ? 1.999 3.483 0.830 1.00 96.75 86 PHE A O 1
ATOM 708 N N . TYR A 1 87 ? 1.997 5.509 -0.110 1.00 95.38 87 TYR A N 1
ATOM 709 C CA . TYR A 1 87 ? 3.411 5.783 0.168 1.00 95.38 87 TYR A CA 1
ATOM 710 C C . TYR A 1 87 ? 3.762 5.894 1.654 1.00 95.38 87 TYR A C 1
ATOM 712 O O . TYR A 1 87 ? 4.940 5.792 1.992 1.00 95.38 87 TYR A O 1
ATOM 720 N N . HIS A 1 88 ? 2.776 6.077 2.535 1.00 95.75 88 HIS A N 1
ATOM 721 C CA . HIS A 1 88 ? 2.975 6.056 3.987 1.00 95.75 88 HIS A CA 1
ATOM 722 C C . HIS A 1 88 ? 3.048 4.638 4.568 1.00 95.75 88 HIS A C 1
ATOM 724 O O . HIS A 1 88 ? 3.493 4.481 5.699 1.00 95.75 88 HIS A O 1
ATOM 730 N N . LEU A 1 89 ? 2.626 3.618 3.818 1.00 97.56 89 LEU A N 1
ATOM 731 C CA . LEU A 1 89 ? 2.516 2.246 4.310 1.00 97.56 89 LEU A CA 1
ATOM 732 C C . LEU A 1 89 ? 3.879 1.555 4.387 1.00 97.56 89 LEU A C 1
ATOM 734 O O . LEU A 1 89 ? 4.742 1.750 3.528 1.00 97.56 89 LEU A O 1
ATOM 738 N N . ASN A 1 90 ? 4.013 0.647 5.353 1.00 97.88 90 ASN A N 1
ATOM 739 C CA . ASN A 1 90 ? 5.123 -0.301 5.394 1.00 97.88 90 ASN A CA 1
ATOM 740 C C . ASN A 1 90 ? 4.973 -1.331 4.274 1.00 97.88 90 ASN A C 1
ATOM 742 O O . ASN A 1 90 ? 5.939 -1.665 3.586 1.00 97.88 90 ASN A O 1
ATOM 746 N N . VAL A 1 91 ? 3.741 -1.829 4.100 1.00 98.25 91 VAL A N 1
ATOM 747 C CA . VAL A 1 91 ? 3.428 -2.913 3.173 1.00 98.25 91 VAL A CA 1
ATOM 748 C C . VAL A 1 91 ? 2.172 -2.622 2.364 1.00 98.25 91 VAL A C 1
ATOM 750 O O . VAL A 1 91 ? 1.103 -2.362 2.922 1.00 98.25 91 VAL A O 1
ATOM 753 N N . PHE A 1 92 ? 2.257 -2.742 1.036 1.00 98.06 92 PHE A N 1
ATOM 754 C CA . PHE A 1 92 ? 1.063 -2.641 0.197 1.00 98.06 92 PHE A CA 1
ATOM 755 C C . PHE A 1 92 ? 1.054 -3.524 -1.048 1.00 98.06 92 PHE A C 1
ATOM 757 O O . PHE A 1 92 ? 2.074 -3.785 -1.685 1.00 98.06 92 PHE A O 1
ATOM 764 N N . LEU A 1 93 ? -0.141 -3.997 -1.405 1.00 97.00 93 LEU A N 1
ATOM 765 C CA . LEU A 1 93 ? -0.370 -4.846 -2.569 1.00 97.00 93 LEU A CA 1
ATOM 766 C C . LEU A 1 93 ? -1.523 -4.289 -3.401 1.00 97.00 93 LEU A C 1
ATOM 768 O O . LEU A 1 93 ? -2.660 -4.233 -2.929 1.00 97.00 93 LEU A O 1
ATOM 772 N N . VAL A 1 94 ?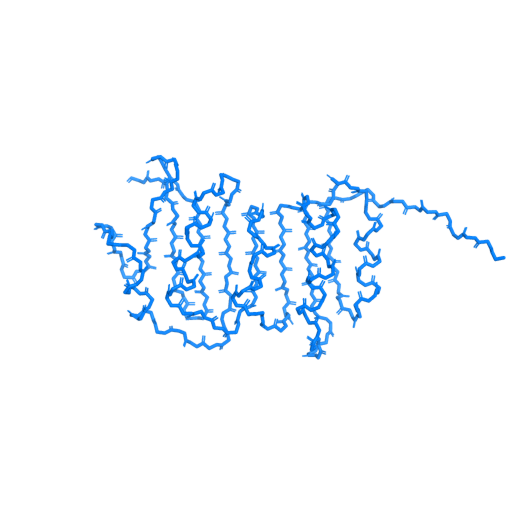 -1.235 -3.896 -4.643 1.00 94.88 94 VAL A N 1
ATOM 773 C CA . VAL A 1 94 ? -2.199 -3.205 -5.514 1.00 94.88 94 VAL A CA 1
ATOM 774 C C . VAL A 1 94 ? -2.116 -3.670 -6.967 1.00 94.88 94 VAL A C 1
ATOM 776 O O . VAL A 1 94 ? -1.087 -4.162 -7.437 1.00 94.88 94 VAL A O 1
ATOM 779 N N . ASN A 1 95 ? -3.218 -3.489 -7.696 1.00 91.56 95 ASN A N 1
ATOM 780 C CA . ASN A 1 95 ? -3.273 -3.675 -9.143 1.00 91.56 95 ASN A CA 1
ATOM 781 C C . ASN A 1 95 ? -3.073 -2.322 -9.842 1.00 91.56 95 ASN A C 1
ATOM 783 O O . ASN A 1 95 ? -3.738 -1.352 -9.490 1.00 91.56 95 ASN A O 1
ATOM 787 N N . LEU A 1 96 ? -2.213 -2.265 -10.857 1.00 90.31 96 LEU A N 1
ATOM 788 C CA . LEU A 1 96 ? -1.942 -1.087 -11.683 1.00 90.31 96 LEU A CA 1
ATOM 789 C C . LEU A 1 96 ? -2.294 -1.345 -13.145 1.00 90.31 96 LEU A C 1
ATOM 791 O O . LEU A 1 96 ? -2.149 -2.461 -13.656 1.00 90.31 96 LEU A O 1
ATOM 795 N N . ALA A 1 97 ? -2.771 -0.309 -13.833 1.00 86.62 97 ALA A N 1
ATOM 796 C CA . ALA A 1 97 ? -3.063 -0.405 -15.261 1.00 86.62 97 ALA A CA 1
ATOM 797 C C . ALA A 1 97 ? -1.771 -0.685 -16.048 1.00 86.62 97 ALA A C 1
ATOM 799 O O . ALA A 1 97 ? -1.644 -1.718 -16.710 1.00 86.62 97 ALA A O 1
ATOM 800 N N . SER A 1 98 ? -0.791 0.197 -15.878 1.00 84.69 98 SER A N 1
ATOM 801 C CA . SER A 1 98 ? 0.546 0.146 -16.469 1.00 84.69 98 SER A CA 1
ATOM 802 C C . SER A 1 98 ? 1.497 1.006 -15.639 1.00 84.69 98 SER A C 1
ATOM 804 O O . SER A 1 98 ? 1.035 1.854 -14.882 1.00 84.69 98 SER A O 1
ATOM 806 N N . LEU A 1 99 ? 2.804 0.831 -15.823 1.00 84.88 99 LEU A N 1
ATOM 807 C CA . LEU A 1 99 ? 3.837 1.733 -15.313 1.00 84.88 99 LEU A CA 1
ATOM 808 C C . LEU A 1 99 ? 4.838 2.032 -16.426 1.00 84.88 99 LEU A C 1
ATOM 810 O O . LEU A 1 99 ? 5.348 1.109 -17.065 1.00 84.88 99 LEU A O 1
ATOM 814 N N . SER A 1 100 ? 5.118 3.310 -16.641 1.00 84.88 100 SER A N 1
ATOM 815 C CA . SER A 1 100 ? 6.266 3.782 -17.409 1.00 84.88 100 SER A CA 1
ATOM 816 C C . SER A 1 100 ? 7.529 3.754 -16.548 1.00 84.88 100 SER A C 1
ATOM 818 O O . SER A 1 100 ? 7.464 3.797 -15.319 1.00 84.88 100 SER A O 1
ATOM 820 N N . GLY A 1 101 ? 8.702 3.737 -17.179 1.00 81.00 101 GLY A N 1
ATOM 821 C CA . GLY A 1 101 ? 9.958 3.732 -16.430 1.00 81.00 101 GLY A CA 1
ATOM 822 C C . GLY A 1 101 ? 10.167 4.973 -15.552 1.00 81.00 101 GLY A C 1
ATOM 823 O O . GLY A 1 101 ? 10.669 4.845 -14.440 1.00 81.00 101 GLY A O 1
ATOM 824 N N . LYS A 1 102 ? 9.677 6.153 -15.967 1.00 84.38 102 LYS A N 1
ATOM 825 C CA . LYS A 1 102 ? 9.693 7.363 -15.120 1.00 84.38 102 LYS A CA 1
ATOM 826 C C . LYS A 1 102 ? 8.845 7.206 -13.856 1.00 84.38 102 LYS A C 1
ATOM 828 O O . LYS A 1 102 ? 9.240 7.672 -12.794 1.00 84.38 102 LYS A O 1
ATOM 833 N N . GLU A 1 103 ? 7.683 6.567 -13.964 1.00 88.31 103 GLU A N 1
ATOM 834 C CA . GLU A 1 103 ? 6.813 6.318 -12.807 1.00 88.31 103 GLU A CA 1
ATOM 835 C C . GLU A 1 103 ? 7.436 5.295 -11.854 1.00 88.31 103 GLU A C 1
ATOM 837 O O . GLU A 1 103 ? 7.301 5.437 -10.642 1.00 88.31 103 GLU A O 1
ATOM 842 N N . ILE A 1 104 ? 8.172 4.312 -12.383 1.00 85.50 104 ILE A N 1
ATOM 843 C CA . ILE A 1 104 ? 8.963 3.388 -11.562 1.00 85.50 104 ILE A CA 1
ATOM 844 C C . ILE A 1 104 ? 10.078 4.126 -10.823 1.00 85.50 104 ILE A C 1
ATOM 846 O O . ILE A 1 104 ? 10.205 3.966 -9.613 1.00 85.50 104 ILE A O 1
ATOM 850 N N . GLN A 1 105 ? 10.854 4.960 -11.513 1.00 83.81 105 GLN A N 1
ATOM 851 C CA . GLN A 1 105 ? 11.906 5.751 -10.876 1.00 83.81 105 GLN A CA 1
ATOM 852 C C . GLN A 1 105 ? 11.339 6.641 -9.758 1.00 83.81 105 GLN A C 1
ATOM 854 O O . GLN A 1 105 ? 11.846 6.630 -8.639 1.00 83.81 105 GLN A O 1
ATOM 859 N N . GLY A 1 106 ? 10.229 7.337 -10.023 1.00 88.38 106 GLY A N 1
ATOM 860 C CA . GLY A 1 106 ? 9.554 8.153 -9.013 1.00 88.38 106 GLY A CA 1
ATOM 861 C C . GLY A 1 106 ? 9.050 7.340 -7.817 1.00 88.38 106 GLY A C 1
ATOM 862 O O . GLY A 1 106 ? 9.104 7.818 -6.686 1.00 88.38 106 GLY A O 1
ATOM 863 N N . LEU A 1 107 ? 8.604 6.100 -8.036 1.00 90.00 107 LEU A N 1
ATOM 864 C CA . LEU A 1 107 ? 8.253 5.188 -6.952 1.00 90.00 107 LEU A CA 1
ATOM 865 C C . LEU A 1 107 ? 9.473 4.865 -6.074 1.00 90.00 107 LEU A C 1
ATOM 867 O O . LEU A 1 107 ? 9.362 4.973 -4.854 1.00 90.00 107 LEU A O 1
ATOM 871 N N . PHE A 1 108 ? 10.628 4.533 -6.665 1.00 86.25 108 PHE A N 1
ATOM 872 C CA . PHE A 1 108 ? 11.871 4.284 -5.915 1.00 86.25 108 PHE A CA 1
ATOM 873 C C . PHE A 1 108 ? 12.293 5.482 -5.073 1.00 86.25 108 PHE A C 1
ATOM 875 O O . PHE A 1 108 ? 12.595 5.335 -3.887 1.00 86.25 108 PHE A O 1
ATOM 882 N N . ASP A 1 109 ? 12.270 6.672 -5.666 1.00 86.94 109 ASP A N 1
ATOM 883 C CA . ASP A 1 109 ? 12.660 7.903 -4.984 1.00 86.94 109 ASP A CA 1
ATOM 884 C C . ASP A 1 109 ? 11.788 8.184 -3.754 1.00 86.94 109 ASP A C 1
ATOM 886 O O . ASP A 1 109 ? 12.256 8.802 -2.797 1.00 86.94 109 ASP A O 1
ATOM 890 N N . VAL A 1 110 ? 10.524 7.752 -3.767 1.00 91.12 110 VAL A N 1
ATOM 891 C CA . VAL A 1 110 ? 9.619 7.904 -2.624 1.00 91.12 110 VAL A CA 1
ATOM 892 C C . VAL A 1 110 ? 9.827 6.800 -1.588 1.00 91.12 110 VAL A C 1
ATOM 894 O O . VAL A 1 110 ? 10.011 7.110 -0.411 1.00 91.12 110 VAL A O 1
ATOM 897 N N . VAL A 1 111 ? 9.837 5.525 -1.991 1.00 91.19 111 VAL A N 1
ATOM 898 C CA . VAL A 1 111 ? 9.927 4.404 -1.032 1.00 91.19 111 VAL A CA 1
ATOM 899 C C . VAL A 1 111 ? 11.300 4.307 -0.365 1.00 91.19 111 VAL A C 1
ATOM 901 O O . VAL A 1 111 ? 11.384 3.954 0.807 1.00 91.19 111 VAL A O 1
ATOM 904 N N . SER A 1 112 ? 12.377 4.695 -1.058 1.00 87.75 112 SER A N 1
ATOM 905 C CA . SER A 1 112 ? 13.732 4.736 -0.486 1.00 87.75 112 SER A CA 1
ATOM 906 C C . SER A 1 112 ? 13.849 5.729 0.676 1.00 87.75 112 SER A C 1
ATOM 908 O O . SER A 1 112 ? 14.594 5.472 1.626 1.00 87.75 112 SER A O 1
ATOM 910 N N . LYS A 1 113 ? 13.082 6.829 0.627 1.00 90.06 113 LYS A N 1
ATOM 911 C CA . LYS A 1 113 ? 13.031 7.882 1.656 1.00 90.06 113 LYS A CA 1
ATOM 912 C C . LYS A 1 113 ? 12.106 7.543 2.821 1.00 90.06 113 LYS A C 1
ATOM 914 O O . LYS A 1 113 ? 12.272 8.115 3.895 1.00 90.06 113 LYS A O 1
ATOM 919 N N . ASN A 1 114 ? 11.150 6.634 2.633 1.00 91.44 114 ASN A N 1
ATOM 920 C CA . ASN A 1 114 ? 10.313 6.146 3.721 1.00 91.44 114 ASN A CA 1
ATOM 921 C C . ASN A 1 114 ? 11.082 5.077 4.520 1.00 91.44 114 ASN A C 1
ATOM 923 O O . ASN A 1 114 ? 11.293 3.963 4.041 1.00 91.44 114 ASN A O 1
ATOM 927 N N . SER A 1 115 ? 11.499 5.411 5.744 1.00 91.00 115 SER A N 1
ATOM 928 C CA . SER A 1 115 ? 12.234 4.493 6.627 1.00 91.00 115 SER A CA 1
ATOM 929 C C . SER A 1 115 ? 11.387 3.331 7.146 1.00 91.00 115 SER A C 1
ATOM 931 O O . SER A 1 115 ? 11.941 2.312 7.536 1.00 91.00 115 SER A O 1
ATOM 933 N N . SER A 1 116 ? 10.063 3.477 7.155 1.00 94.38 116 SER A N 1
ATOM 934 C CA . SER A 1 116 ? 9.126 2.428 7.566 1.00 94.38 116 SER A CA 1
ATOM 935 C C . SER A 1 116 ? 8.721 1.515 6.409 1.00 94.38 116 SER A C 1
ATOM 937 O O . SER A 1 116 ? 8.094 0.488 6.641 1.00 94.38 116 SER A O 1
ATOM 939 N N . PHE A 1 117 ? 9.068 1.862 5.164 1.00 95.94 117 PHE A N 1
ATOM 940 C CA . PHE A 1 117 ? 8.770 1.018 4.012 1.00 95.94 117 PHE A CA 1
ATOM 941 C C . PHE A 1 117 ? 9.518 -0.316 4.098 1.00 95.94 117 PHE A C 1
ATOM 943 O O . PHE A 1 117 ? 10.747 -0.336 4.190 1.00 95.94 117 PHE A O 1
ATOM 950 N N . GLU A 1 118 ? 8.773 -1.412 3.978 1.00 96.19 118 GLU A N 1
ATOM 951 C CA . GLU A 1 118 ? 9.288 -2.779 3.988 1.00 96.19 118 GLU A CA 1
ATOM 952 C C . GLU A 1 118 ? 9.156 -3.416 2.603 1.00 96.19 118 GLU A C 1
ATOM 954 O O . GLU A 1 118 ? 10.150 -3.854 2.025 1.00 96.19 118 GLU A O 1
ATOM 959 N N . THR A 1 119 ? 7.944 -3.473 2.041 1.00 97.00 119 THR A N 1
ATOM 960 C CA . THR A 1 119 ? 7.732 -4.110 0.734 1.00 97.00 119 THR A CA 1
ATOM 961 C C . THR A 1 119 ? 6.454 -3.662 0.032 1.00 97.00 119 THR A C 1
ATOM 963 O O . THR A 1 119 ? 5.447 -3.336 0.655 1.00 97.00 119 THR A O 1
ATOM 966 N N . CYS A 1 120 ? 6.437 -3.707 -1.298 1.00 96.75 120 CYS A N 1
ATOM 967 C CA . CYS A 1 120 ? 5.199 -3.645 -2.056 1.00 96.75 120 CYS A CA 1
ATOM 968 C C . CYS A 1 120 ? 5.155 -4.634 -3.217 1.00 96.75 120 CYS A C 1
ATOM 970 O O . CYS A 1 120 ? 6.167 -5.041 -3.790 1.00 96.75 120 CYS A O 1
ATOM 972 N N . THR A 1 121 ? 3.933 -5.031 -3.573 1.00 95.38 121 THR A N 1
ATOM 973 C CA . THR A 1 121 ? 3.662 -5.835 -4.767 1.00 95.38 121 THR A CA 1
ATOM 974 C C . THR A 1 121 ? 2.721 -5.085 -5.689 1.00 95.38 121 THR A C 1
ATOM 976 O O . THR A 1 121 ? 1.563 -4.834 -5.348 1.00 95.38 121 THR A O 1
ATOM 979 N N . LEU A 1 122 ? 3.189 -4.805 -6.900 1.00 93.25 122 LEU A N 1
ATOM 980 C CA . LEU A 1 122 ? 2.397 -4.164 -7.940 1.00 93.25 122 LEU A CA 1
ATOM 981 C C . LEU A 1 122 ? 2.063 -5.190 -9.015 1.00 93.25 122 LEU A C 1
ATOM 983 O O . LEU A 1 122 ? 2.950 -5.799 -9.614 1.00 93.25 122 LEU A O 1
ATOM 987 N N . ARG A 1 123 ? 0.774 -5.399 -9.269 1.00 90.81 123 ARG A N 1
ATOM 988 C CA . ARG A 1 123 ? 0.293 -6.304 -10.319 1.00 90.81 123 ARG A CA 1
ATOM 989 C C . ARG A 1 123 ? -0.179 -5.483 -11.503 1.00 90.81 123 ARG A C 1
ATOM 991 O O . ARG A 1 123 ? -1.155 -4.755 -11.394 1.00 90.81 123 ARG A O 1
ATOM 998 N N . MET A 1 124 ? 0.495 -5.604 -12.631 1.00 86.94 124 MET A N 1
ATOM 999 C CA . MET A 1 124 ? 0.176 -4.839 -13.828 1.00 86.94 124 MET A CA 1
ATOM 1000 C C . MET A 1 124 ? -0.826 -5.579 -14.713 1.00 86.94 124 MET A C 1
ATOM 1002 O O . MET A 1 124 ? -0.814 -6.809 -14.811 1.00 86.94 124 MET A O 1
ATOM 1006 N N . SER A 1 125 ? -1.678 -4.823 -15.396 1.00 80.94 125 SER A N 1
ATOM 1007 C CA . SER A 1 125 ? -2.658 -5.385 -16.334 1.00 80.94 125 SER A CA 1
ATOM 1008 C C . SER A 1 125 ? -2.016 -5.687 -17.687 1.00 80.94 125 SER A C 1
ATOM 1010 O O . SER A 1 125 ? -2.202 -6.775 -18.252 1.00 80.94 125 SER A O 1
ATOM 1012 N N . SER A 1 126 ? -1.188 -4.761 -18.173 1.00 73.75 126 SER A N 1
ATOM 1013 C CA . SER A 1 126 ? -0.353 -4.925 -19.361 1.00 73.75 126 SER A CA 1
ATOM 1014 C C . SER A 1 126 ? 1.030 -5.482 -19.016 1.00 73.75 126 SER A C 1
ATOM 1016 O O . SER A 1 126 ? 1.511 -5.360 -17.890 1.00 73.75 126 SER A O 1
ATOM 1018 N N . GLN A 1 127 ? 1.686 -6.106 -19.998 1.00 67.56 127 GLN A N 1
ATOM 1019 C CA . GLN A 1 127 ? 3.116 -6.380 -19.881 1.00 67.56 127 GLN A CA 1
ATOM 1020 C C . GLN A 1 127 ? 3.869 -5.070 -20.117 1.00 67.56 127 GLN A C 1
ATOM 1022 O O . GLN A 1 127 ? 3.697 -4.451 -21.166 1.00 67.56 127 GLN A O 1
ATOM 1027 N N . THR A 1 128 ? 4.689 -4.654 -19.158 1.00 66.94 128 THR A N 1
ATOM 1028 C CA . THR A 1 128 ? 5.722 -3.648 -19.414 1.00 66.94 128 THR A CA 1
ATOM 1029 C C . THR A 1 128 ? 6.992 -4.384 -19.817 1.00 66.94 128 THR A C 1
ATOM 1031 O O . THR A 1 128 ? 7.346 -5.383 -19.191 1.00 66.94 128 THR A O 1
ATOM 1034 N N . SER A 1 129 ? 7.657 -3.929 -20.881 1.00 68.75 129 SER A N 1
ATOM 1035 C CA . SER A 1 129 ? 8.929 -4.513 -21.312 1.00 68.75 129 SER A CA 1
ATOM 1036 C C . SER A 1 129 ? 9.964 -4.351 -20.203 1.00 68.75 129 SER A C 1
ATOM 1038 O O . SER A 1 129 ? 10.258 -3.224 -19.805 1.00 68.75 129 SER A O 1
ATOM 1040 N N . HIS A 1 130 ? 10.523 -5.468 -19.729 1.00 69.69 130 HIS A N 1
ATOM 1041 C CA . HIS A 1 130 ? 11.583 -5.463 -18.721 1.00 69.69 130 HIS A CA 1
ATOM 1042 C C . HIS A 1 130 ? 12.727 -4.539 -19.162 1.00 69.69 130 HIS A C 1
ATOM 1044 O O . HIS A 1 130 ? 13.068 -3.619 -18.430 1.00 69.69 130 HIS A O 1
ATOM 1050 N N . HIS A 1 131 ? 13.200 -4.683 -20.406 1.00 69.94 131 HIS A N 1
ATOM 1051 C CA . HIS A 1 131 ? 14.264 -3.856 -20.986 1.00 69.94 131 HIS A CA 1
ATOM 1052 C C . HIS A 1 131 ? 13.962 -2.354 -20.998 1.00 69.94 131 HIS A C 1
ATOM 1054 O O . HIS A 1 131 ? 14.880 -1.550 -20.858 1.00 69.94 131 HIS A O 1
ATOM 1060 N N . GLU A 1 132 ? 12.698 -1.957 -21.165 1.00 71.94 132 GLU A N 1
ATOM 1061 C CA . GLU A 1 132 ? 12.333 -0.539 -21.121 1.00 71.94 132 GLU A CA 1
ATOM 1062 C C . GLU A 1 132 ? 12.384 0.015 -19.701 1.00 71.94 132 GLU A C 1
ATOM 1064 O O . GLU A 1 132 ? 12.727 1.178 -19.529 1.00 71.94 132 GLU A O 1
ATOM 1069 N N . LEU A 1 133 ? 12.099 -0.802 -18.682 1.00 71.31 133 LEU A N 1
ATOM 1070 C CA . LEU A 1 133 ? 12.199 -0.377 -17.286 1.00 71.31 133 LEU A CA 1
ATOM 1071 C C . LEU A 1 133 ? 13.650 -0.158 -16.863 1.00 71.31 133 LEU A C 1
ATOM 1073 O O . LEU A 1 133 ? 13.932 0.812 -16.164 1.00 71.31 133 LEU A O 1
ATOM 1077 N N . LEU A 1 134 ? 14.569 -0.995 -17.353 1.00 71.25 134 LEU A N 1
ATOM 1078 C CA . LEU A 1 134 ? 15.990 -0.931 -16.989 1.00 71.25 134 LEU A CA 1
ATOM 1079 C C . LEU A 1 134 ? 16.641 0.403 -17.329 1.00 71.25 134 LEU A C 1
ATOM 1081 O O . LEU A 1 134 ? 17.526 0.852 -16.613 1.00 71.25 134 LEU A O 1
ATOM 1085 N N . LYS A 1 135 ? 16.175 1.066 -18.391 1.00 74.56 135 LYS A N 1
ATOM 1086 C CA . LYS A 1 135 ? 16.699 2.369 -18.826 1.00 74.56 135 LYS A CA 1
ATOM 1087 C C . LYS A 1 135 ? 16.491 3.487 -17.800 1.00 74.56 135 LYS A C 1
ATOM 1089 O O . LYS A 1 135 ? 17.111 4.537 -17.926 1.00 74.56 135 LYS A O 1
ATOM 1094 N N . TYR A 1 136 ? 15.585 3.291 -16.844 1.00 73.38 136 TYR A N 1
ATOM 1095 C CA . TYR A 1 136 ? 15.201 4.290 -15.845 1.00 73.38 136 TYR A CA 1
ATOM 1096 C C . TYR A 1 136 ? 15.649 3.919 -14.433 1.00 73.38 136 TYR A C 1
ATOM 1098 O O . TYR A 1 136 ? 15.418 4.683 -13.496 1.00 73.38 136 TYR A O 1
ATOM 1106 N N . LEU A 1 137 ? 16.279 2.757 -14.277 1.00 70.19 137 LEU A N 1
ATOM 1107 C CA . LEU A 1 137 ? 16.925 2.386 -13.033 1.00 70.19 137 LEU A CA 1
ATOM 1108 C C . LEU A 1 137 ? 18.314 3.033 -13.020 1.00 70.19 137 LEU A C 1
ATOM 1110 O O . LEU A 1 137 ? 18.978 3.057 -14.062 1.00 70.19 137 LEU A O 1
ATOM 1114 N N . PRO A 1 138 ? 18.748 3.618 -11.891 1.00 60.75 138 PRO A N 1
ATOM 1115 C CA . PRO A 1 138 ? 20.101 4.134 -11.798 1.00 60.75 138 PRO A CA 1
ATOM 1116 C C . PRO A 1 138 ? 21.100 3.008 -12.097 1.00 60.75 138 PRO A C 1
ATOM 1118 O O . PRO A 1 138 ? 20.821 1.848 -11.790 1.00 60.75 138 PRO A O 1
ATOM 1121 N N . PRO A 1 139 ? 22.245 3.333 -12.716 1.00 56.25 139 PRO A N 1
ATOM 1122 C CA . PRO A 1 139 ? 23.290 2.352 -12.953 1.00 56.25 139 PRO A CA 1
ATOM 1123 C C . PRO A 1 139 ? 23.759 1.807 -11.601 1.00 56.25 139 PRO A C 1
ATOM 1125 O O . PRO A 1 139 ? 24.298 2.553 -10.786 1.00 56.25 139 PRO A O 1
ATOM 1128 N N . ASP A 1 140 ? 23.510 0.524 -11.362 1.00 59.56 140 ASP A N 1
ATOM 1129 C CA . ASP A 1 140 ? 24.080 -0.220 -10.243 1.00 59.56 140 ASP A CA 1
ATOM 1130 C C . ASP A 1 140 ? 25.163 -1.156 -10.794 1.00 59.56 140 ASP A C 1
ATOM 1132 O O . ASP A 1 140 ? 25.067 -1.659 -11.916 1.00 59.56 140 ASP A O 1
ATOM 1136 N N . GLU A 1 141 ? 26.210 -1.373 -10.010 1.00 53.16 141 GLU A N 1
ATOM 1137 C CA . GLU A 1 141 ? 27.259 -2.347 -10.303 1.00 53.16 141 GLU A CA 1
ATOM 1138 C C . GLU A 1 141 ? 26.742 -3.787 -10.107 1.00 53.16 141 GLU A C 1
ATOM 1140 O O . GLU A 1 141 ? 27.255 -4.712 -10.734 1.00 53.16 141 GLU A O 1
ATOM 1145 N N . ASN A 1 142 ? 25.666 -3.974 -9.326 1.00 56.53 142 ASN A N 1
ATOM 1146 C CA . ASN A 1 142 ? 25.038 -5.268 -9.035 1.00 56.53 142 ASN A CA 1
ATOM 1147 C C . ASN A 1 142 ? 23.727 -5.493 -9.808 1.00 56.53 142 ASN A C 1
ATOM 1149 O O . ASN A 1 142 ? 22.685 -5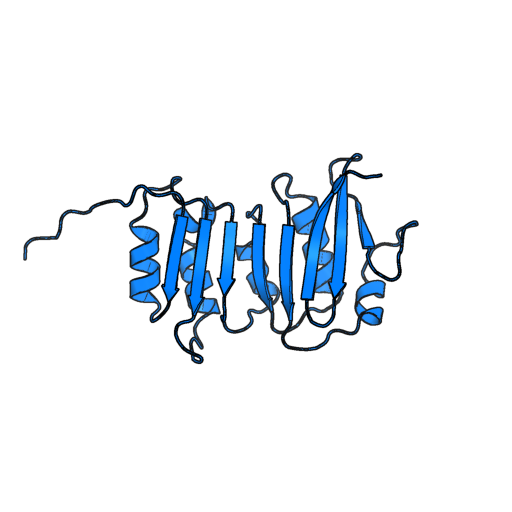.821 -9.234 1.00 56.53 142 ASN A O 1
ATOM 1153 N N . VAL A 1 143 ? 23.764 -5.321 -11.130 1.00 57.91 143 VAL A N 1
ATOM 1154 C CA . VAL A 1 143 ? 22.632 -5.672 -11.999 1.00 57.91 143 VAL A CA 1
ATOM 1155 C C . VAL A 1 143 ? 22.631 -7.178 -12.255 1.00 57.91 143 VAL A C 1
ATOM 1157 O O . VAL A 1 143 ? 23.467 -7.703 -12.988 1.00 57.91 143 VAL A O 1
ATOM 1160 N N . SER A 1 144 ? 21.661 -7.874 -11.666 1.00 62.91 144 SER A N 1
ATOM 1161 C CA . SER A 1 144 ? 21.336 -9.257 -12.010 1.00 62.91 144 SER A CA 1
ATOM 1162 C C . SER A 1 144 ? 20.262 -9.276 -13.099 1.00 62.91 144 SER A C 1
ATOM 1164 O O . SER A 1 144 ? 19.419 -8.385 -13.167 1.00 62.91 144 SER A O 1
ATOM 1166 N N . GLU A 1 145 ? 20.217 -10.329 -13.920 1.00 61.53 145 GLU A N 1
ATOM 1167 C CA . GLU A 1 145 ? 19.100 -10.552 -14.856 1.00 61.53 145 GLU A CA 1
ATOM 1168 C C . GLU A 1 145 ? 17.739 -10.665 -14.138 1.00 61.53 145 GLU A C 1
ATOM 1170 O O . GLU A 1 145 ? 16.686 -10.519 -14.764 1.00 61.53 145 GLU A O 1
ATOM 1175 N N . TYR A 1 146 ? 17.761 -10.924 -12.826 1.00 64.12 146 TYR A N 1
ATOM 1176 C CA . TYR A 1 146 ? 16.582 -11.20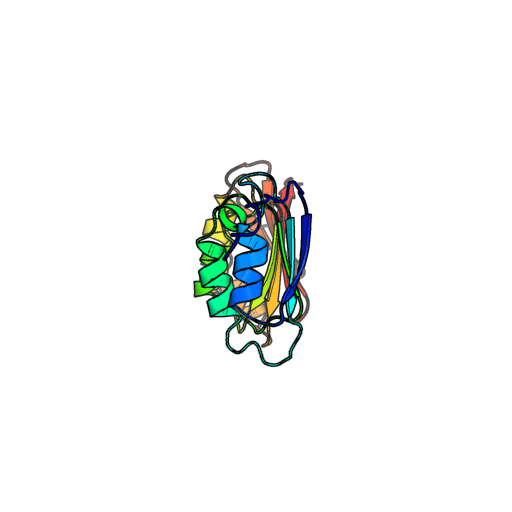7 -12.012 1.00 64.12 146 TYR A CA 1
ATOM 1177 C C . TYR A 1 146 ? 16.162 -10.050 -11.101 1.00 64.12 146 TYR A C 1
ATOM 1179 O O . TYR A 1 146 ? 14.975 -9.953 -10.778 1.00 64.12 146 TYR A O 1
ATOM 1187 N N . TYR A 1 147 ? 17.099 -9.186 -10.692 1.00 72.62 147 TYR A N 1
ATOM 1188 C CA . TYR A 1 147 ? 16.817 -8.114 -9.742 1.00 72.62 147 TYR A CA 1
ATOM 1189 C C . TYR A 1 147 ? 17.728 -6.890 -9.885 1.00 72.62 147 TYR A C 1
ATOM 1191 O O . TYR A 1 147 ? 18.838 -6.969 -10.410 1.00 72.62 147 TYR A O 1
ATOM 1199 N N . TYR A 1 148 ? 17.237 -5.765 -9.361 1.00 77.50 148 TYR A N 1
ATOM 1200 C CA . TYR A 1 148 ? 17.928 -4.476 -9.317 1.00 77.50 148 TYR A CA 1
ATOM 1201 C C . TYR A 1 148 ? 17.964 -3.951 -7.895 1.00 77.50 148 TYR A C 1
ATOM 1203 O O . TYR A 1 148 ? 16.948 -4.015 -7.206 1.00 77.50 148 TYR A O 1
ATOM 1211 N N . GLN A 1 149 ? 19.100 -3.401 -7.477 1.00 81.19 149 GLN A N 1
ATOM 1212 C CA . GLN A 1 149 ? 19.233 -2.732 -6.190 1.00 81.19 149 GLN A CA 1
ATOM 1213 C C . GLN A 1 149 ? 19.250 -1.211 -6.392 1.00 81.19 149 GLN A C 1
ATOM 1215 O O . GLN A 1 149 ? 19.729 -0.685 -7.392 1.00 81.19 149 GLN A O 1
ATOM 1220 N N . TYR A 1 150 ? 18.625 -0.494 -5.462 1.00 79.06 150 TYR A N 1
ATOM 1221 C CA . TYR A 1 150 ? 18.554 0.962 -5.439 1.00 79.06 150 TYR A CA 1
ATOM 1222 C C . TYR A 1 150 ? 18.999 1.435 -4.046 1.00 79.06 150 TYR A C 1
ATOM 1224 O O . TYR A 1 150 ? 18.517 0.898 -3.042 1.00 79.06 150 TYR A O 1
ATOM 1232 N N . PRO A 1 151 ? 19.915 2.414 -3.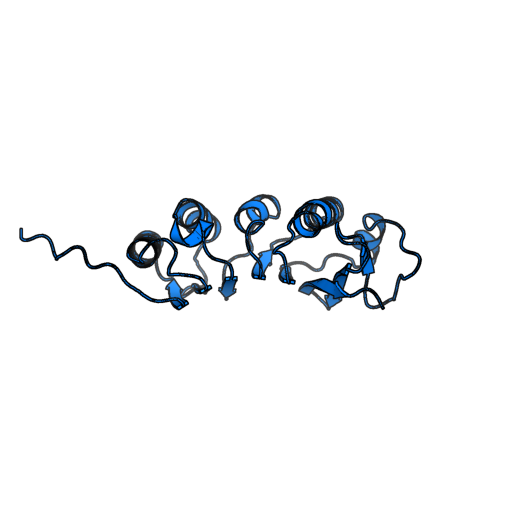928 1.00 78.44 151 PRO A N 1
ATOM 1233 C CA . PRO A 1 151 ? 20.392 2.885 -2.630 1.00 78.44 151 PRO A CA 1
ATOM 1234 C C . PRO A 1 151 ? 19.253 3.369 -1.730 1.00 78.44 151 PRO A C 1
ATOM 1236 O O . PRO A 1 151 ? 18.402 4.150 -2.149 1.00 78.44 151 PRO A O 1
ATOM 1239 N N . SER A 1 152 ? 19.245 2.940 -0.471 1.00 80.56 152 SER A N 1
ATOM 1240 C CA . SER A 1 152 ? 18.335 3.509 0.520 1.00 80.56 152 SER A CA 1
ATOM 1241 C C . SER A 1 152 ? 19.015 4.644 1.299 1.00 80.56 152 SER A C 1
ATOM 1243 O O . SER A 1 152 ? 20.221 4.864 1.177 1.00 80.56 152 SER A O 1
ATOM 1245 N N . SER A 1 153 ? 18.254 5.364 2.124 1.00 76.38 153 SER A N 1
ATOM 1246 C CA . SER A 1 153 ? 18.809 6.337 3.075 1.00 76.38 153 SER A CA 1
ATOM 1247 C C . SER A 1 153 ? 19.750 5.711 4.117 1.00 76.38 153 SER A C 1
ATOM 1249 O O . SER A 1 153 ? 20.611 6.410 4.650 1.00 76.38 153 SER A O 1
ATOM 1251 N N . ASN A 1 154 ? 19.616 4.411 4.394 1.00 81.62 154 ASN A N 1
ATOM 1252 C CA . ASN A 1 154 ? 20.520 3.648 5.247 1.00 81.62 154 ASN A CA 1
ATOM 1253 C C . ASN A 1 154 ? 21.581 2.942 4.375 1.00 81.62 154 ASN A C 1
ATOM 1255 O O . ASN A 1 154 ? 21.214 2.123 3.533 1.00 81.62 154 ASN A O 1
ATOM 1259 N N . PRO A 1 155 ? 22.892 3.188 4.573 1.00 80.75 155 PRO A N 1
ATOM 1260 C CA . PRO A 1 155 ? 23.945 2.565 3.768 1.00 80.75 155 PRO A CA 1
ATOM 1261 C C . PRO A 1 155 ? 24.057 1.042 3.942 1.00 80.75 155 PRO A C 1
ATOM 1263 O O . PRO A 1 155 ? 24.689 0.403 3.104 1.00 80.75 155 PRO A O 1
ATOM 1266 N N . GLN A 1 156 ? 23.456 0.470 4.993 1.00 85.88 156 GLN A N 1
ATOM 1267 C CA . GLN A 1 156 ? 23.379 -0.978 5.238 1.00 85.88 156 GLN A CA 1
ATOM 1268 C C . GLN A 1 156 ? 22.178 -1.641 4.552 1.00 85.88 156 GLN A C 1
ATOM 1270 O O . GLN A 1 156 ? 22.000 -2.850 4.658 1.00 85.88 156 GLN A O 1
ATOM 1275 N N . GLU A 1 157 ? 21.338 -0.871 3.860 1.00 89.25 157 GLU A N 1
ATOM 1276 C CA . GLU A 1 157 ? 20.119 -1.355 3.220 1.00 89.25 157 GLU A CA 1
ATOM 1277 C C . GLU A 1 157 ? 20.014 -0.848 1.782 1.00 89.25 157 GLU A C 1
ATOM 1279 O O . GLU A 1 157 ? 20.465 0.248 1.432 1.00 89.25 157 GLU A O 1
ATOM 1284 N N . CYS A 1 158 ? 19.344 -1.621 0.940 1.00 87.56 158 CYS A N 1
ATOM 1285 C CA . CYS A 1 158 ? 18.933 -1.193 -0.386 1.00 87.56 158 CYS A CA 1
ATOM 1286 C C . CYS A 1 158 ? 17.469 -1.549 -0.639 1.00 87.56 158 CYS A C 1
ATOM 1288 O O . CYS A 1 158 ? 16.856 -2.346 0.070 1.00 87.56 158 CYS A O 1
ATOM 1290 N N . ILE A 1 159 ? 16.890 -0.901 -1.643 1.00 88.94 159 ILE A N 1
ATOM 1291 C CA . ILE A 1 159 ? 15.599 -1.277 -2.194 1.00 88.94 159 ILE A CA 1
ATOM 1292 C C . ILE A 1 159 ? 15.869 -2.219 -3.362 1.00 88.94 159 ILE A C 1
ATOM 1294 O O . ILE A 1 159 ? 16.432 -1.810 -4.372 1.00 88.94 159 ILE A O 1
ATOM 1298 N N . GLU A 1 160 ? 15.478 -3.476 -3.218 1.00 88.62 160 GLU A N 1
ATOM 1299 C CA . GLU A 1 160 ? 15.580 -4.495 -4.249 1.00 88.62 160 GLU A CA 1
ATOM 1300 C C . GLU A 1 160 ? 14.278 -4.608 -5.037 1.00 88.62 160 GLU A C 1
ATOM 1302 O O . GLU A 1 160 ? 13.177 -4.520 -4.489 1.00 88.62 160 GLU A O 1
ATOM 1307 N N . PHE A 1 161 ? 14.409 -4.822 -6.338 1.00 85.62 161 PHE A N 1
ATOM 1308 C CA . PHE A 1 161 ? 13.313 -4.922 -7.281 1.00 85.62 161 PHE A CA 1
ATOM 1309 C C . PHE A 1 161 ? 13.393 -6.220 -8.060 1.00 85.62 161 PHE A C 1
ATOM 1311 O O . PHE A 1 161 ? 14.413 -6.508 -8.674 1.00 85.62 161 PHE A O 1
ATOM 1318 N N . HIS A 1 162 ? 12.280 -6.948 -8.101 1.00 85.81 162 HIS A N 1
ATOM 1319 C CA . HIS A 1 162 ? 12.115 -8.149 -8.912 1.00 85.81 162 HIS A CA 1
ATOM 1320 C C . HIS A 1 162 ? 10.975 -7.958 -9.894 1.00 85.81 162 HIS A C 1
ATOM 1322 O O . HIS A 1 162 ? 9.846 -7.627 -9.512 1.00 85.81 162 HIS A O 1
ATOM 1328 N N . PHE A 1 163 ? 11.248 -8.255 -11.160 1.00 80.56 163 PHE A N 1
ATOM 1329 C CA . PHE A 1 163 ? 10.241 -8.263 -12.207 1.00 80.56 163 PHE A CA 1
ATOM 1330 C C . PHE A 1 163 ? 9.914 -9.692 -12.629 1.00 80.56 163 PHE A C 1
ATOM 1332 O O . PHE A 1 163 ? 10.702 -10.357 -13.296 1.00 80.56 163 PHE A O 1
ATOM 1339 N N . ILE A 1 164 ? 8.719 -10.173 -12.283 1.00 80.44 164 ILE A N 1
ATOM 1340 C CA . ILE A 1 164 ? 8.278 -11.526 -12.634 1.00 80.44 164 ILE A CA 1
ATOM 1341 C C . ILE A 1 164 ? 6.955 -11.444 -13.392 1.00 80.44 164 ILE A C 1
ATOM 1343 O O . ILE A 1 164 ? 5.876 -11.263 -12.816 1.00 80.44 164 ILE A O 1
ATOM 1347 N N . LYS A 1 165 ? 7.019 -11.641 -14.714 1.00 80.69 165 LYS A N 1
ATOM 1348 C CA . LYS A 1 165 ? 5.871 -11.595 -15.638 1.00 80.69 165 LYS A CA 1
ATOM 1349 C C . LYS A 1 165 ? 5.150 -10.238 -15.609 1.00 80.69 165 LYS A C 1
ATOM 1351 O O . LYS A 1 165 ? 5.582 -9.295 -16.251 1.00 80.69 165 LYS A O 1
ATOM 1356 N N . LYS A 1 166 ? 4.019 -10.152 -14.904 1.00 83.00 166 LYS A N 1
ATOM 1357 C CA . LYS A 1 166 ? 3.203 -8.935 -14.743 1.00 83.00 166 LYS A CA 1
ATOM 1358 C C . LYS A 1 166 ? 3.236 -8.412 -13.305 1.00 83.00 166 LYS A C 1
ATOM 1360 O O . LYS A 1 166 ? 2.329 -7.699 -12.886 1.00 83.00 166 LYS A O 1
ATOM 1365 N N . LYS A 1 167 ? 4.216 -8.840 -12.511 1.00 87.50 167 LYS A N 1
ATOM 1366 C CA . LYS A 1 167 ? 4.346 -8.463 -11.107 1.00 87.50 167 LYS A CA 1
ATOM 1367 C C . LYS A 1 167 ? 5.691 -7.802 -10.882 1.00 87.50 167 LYS A C 1
ATOM 1369 O O . LYS A 1 167 ? 6.713 -8.327 -11.314 1.00 87.50 167 LYS A O 1
ATOM 1374 N N . ILE A 1 168 ? 5.644 -6.681 -10.185 1.00 88.31 168 ILE A N 1
ATOM 1375 C CA . ILE A 1 168 ? 6.801 -6.002 -9.628 1.00 88.31 168 ILE A CA 1
ATOM 1376 C C . ILE A 1 168 ? 6.762 -6.240 -8.125 1.00 88.31 168 ILE A C 1
ATOM 1378 O O . ILE A 1 168 ? 5.739 -5.977 -7.486 1.00 88.31 168 ILE A O 1
ATOM 1382 N N . PHE A 1 169 ? 7.863 -6.742 -7.586 1.00 91.50 169 PHE A N 1
ATOM 1383 C CA . PHE A 1 169 ? 8.094 -6.828 -6.152 1.00 91.50 169 PHE A CA 1
ATOM 1384 C C . PHE A 1 169 ? 9.195 -5.843 -5.806 1.00 91.50 169 PHE A C 1
ATOM 1386 O O . PHE A 1 169 ? 10.232 -5.840 -6.463 1.00 91.50 169 PHE A O 1
ATOM 1393 N N . ILE A 1 170 ? 8.946 -5.004 -4.811 1.00 92.25 170 ILE A N 1
ATOM 1394 C CA . ILE A 1 170 ? 9.914 -4.035 -4.308 1.00 92.25 170 ILE A CA 1
ATOM 1395 C C . ILE A 1 170 ? 10.052 -4.296 -2.824 1.00 92.25 170 ILE A C 1
ATOM 1397 O O . ILE A 1 170 ? 9.039 -4.339 -2.130 1.00 92.25 170 ILE A O 1
ATOM 1401 N N . SER A 1 171 ? 11.271 -4.464 -2.337 1.00 93.75 171 SER A N 1
ATOM 1402 C CA . SER A 1 171 ? 11.523 -4.782 -0.936 1.00 93.75 171 SER A CA 1
ATOM 1403 C C . SER A 1 171 ? 12.736 -4.027 -0.433 1.00 93.75 171 SER A C 1
ATOM 1405 O O . SER A 1 171 ? 13.739 -3.927 -1.129 1.00 93.75 171 SER A O 1
ATOM 1407 N N . ARG A 1 172 ? 12.664 -3.517 0.791 1.00 93.12 172 ARG A N 1
ATOM 1408 C CA . ARG A 1 172 ? 13.840 -3.066 1.529 1.00 93.12 172 ARG A CA 1
ATOM 1409 C C . ARG A 1 172 ? 14.560 -4.296 2.074 1.00 93.12 172 ARG A C 1
ATOM 1411 O O . ARG A 1 172 ? 13.948 -5.113 2.759 1.00 93.12 172 ARG A O 1
ATOM 1418 N N . ILE A 1 173 ? 15.840 -4.433 1.755 1.00 91.19 173 ILE A N 1
ATOM 1419 C CA . ILE A 1 173 ? 16.679 -5.556 2.178 1.00 91.19 173 ILE A CA 1
ATOM 1420 C C . ILE A 1 173 ? 18.011 -5.054 2.751 1.00 91.19 173 ILE A C 1
ATOM 1422 O O . ILE A 1 173 ? 18.463 -3.968 2.379 1.00 91.19 173 ILE A O 1
ATOM 1426 N N . PRO A 1 174 ? 18.670 -5.823 3.633 1.00 87.88 174 PRO A N 1
ATOM 1427 C CA . PRO A 1 174 ? 20.058 -5.567 4.000 1.00 87.88 174 PRO A CA 1
ATOM 1428 C C . PRO A 1 174 ? 20.981 -5.699 2.780 1.00 87.88 174 PRO A C 1
ATOM 1430 O O . PRO A 1 174 ? 20.780 -6.584 1.948 1.00 87.88 174 PRO A O 1
ATOM 1433 N N . ARG A 1 175 ? 22.012 -4.854 2.684 1.00 77.75 175 ARG A N 1
ATOM 1434 C CA . ARG A 1 175 ? 23.096 -5.034 1.710 1.00 77.75 175 ARG A CA 1
ATOM 1435 C C . ARG A 1 175 ? 23.997 -6.185 2.163 1.00 77.75 175 ARG A C 1
ATOM 1437 O O . ARG A 1 175 ? 24.447 -6.198 3.306 1.00 77.75 175 ARG A O 1
ATOM 1444 N N . SER A 1 176 ? 24.216 -7.144 1.266 1.00 64.50 176 SER A N 1
ATOM 1445 C CA . SER A 1 176 ? 25.166 -8.256 1.414 1.00 64.50 176 SER A CA 1
ATOM 1446 C C . SER A 1 176 ? 26.585 -7.845 1.058 1.00 64.50 176 SER A C 1
ATOM 1448 O O . SER A 1 176 ? 26.712 -7.141 0.029 1.00 64.50 176 SER A O 1
#

Radius of gyration: 17.83 Å; chains: 1; bounding box: 63×22×41 Å

Organism: Caenorhabditis remanei (NCBI:txid31234)

pLDDT: mean 84.98, std 12.78, range [40.94, 98.56]

Foldseek 3Di:
DDDDPLAADQAQEDADADDDQPVVLVVQQSHDQLRHAEYHYEHPDLPCPVLLVSLVSNLPHSNQLNHQYYEYHSGDADALVSCVSCLQHQEYEGEHADDALVSVLVSQVSNLARPSHFKYKYFYPDWDPPVRNVVNAPDDPPDDPAKDWAHHPDNQWTWIWGDDGRMIMTGIDGDD

Sequence (176 aa):
MDSFPEFKIHAERLVLLVRDLETSVDVVSRFESGTLHSLYLRSGSEYIAQSTKLIEHLSNTDQWKLATYINLIAFQPIRPADLKWFYHLNVFLVNLASLSGKEIQGLFDVVSKNSSFETCTLRMSSQTSHHELLKYLPPDENVSEYYYQYPSSNPQECIEFHFIKKKIFISRIPRS